Protein AF-A0A3D0XA10-F1 (afdb_monomer)

Mean predicted aligned error: 13.17 Å

Solvent-accessible surface area (backbone atoms only — not 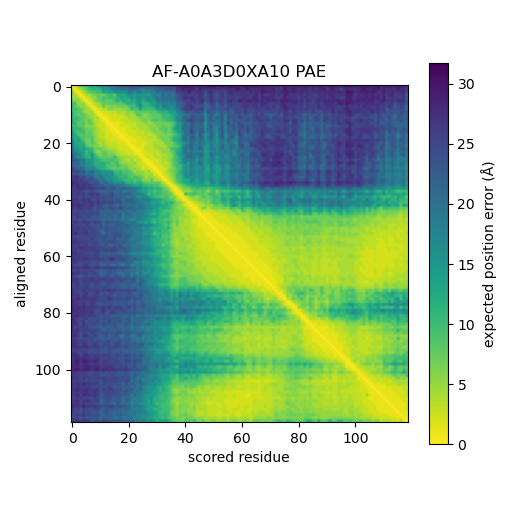comparable to full-atom values): 6887 Å² total; per-residue (Å²): 132,67,74,63,57,58,51,55,56,50,52,53,50,52,52,50,51,50,51,49,52,51,50,54,52,48,48,53,52,50,47,61,66,59,56,76,65,71,51,90,85,45,96,57,34,65,60,55,50,52,52,52,42,54,50,45,52,53,51,49,53,49,48,51,52,50,41,57,44,26,75,74,68,77,44,46,71,87,43,90,94,56,53,72,69,56,18,51,53,36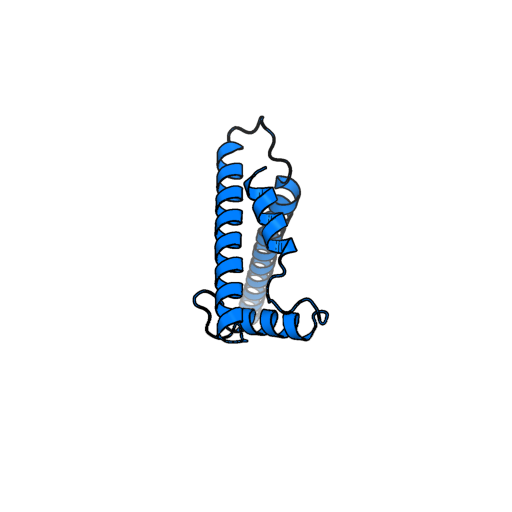,47,50,48,34,71,72,37,58,94,86,40,85,41,72,63,49,70,67,59,57,50,51,46,54,50,60,68,73,106

Secondary structure (DSSP, 8-state):
--HHHHHHHHHHHHHHHHHHHHHHHHHHHHHHHHTTS--TT-TTHHHHHHHHHHHHHHHHHHHHHHHHHHHHHSS-TT-TT--HHHHHHHHHHHHHS-TT--SSS-HHHHHHHHHHHT-

Structure (mmCIF, N/CA/C/O backbone):
data_AF-A0A3D0XA10-F1
#
_entry.id   AF-A0A3D0XA10-F1
#
loop_
_atom_site.group_PDB
_atom_site.id
_atom_site.type_symbol
_atom_site.label_atom_id
_atom_site.label_alt_id
_atom_site.label_comp_id
_atom_site.label_asym_id
_atom_site.label_entity_id
_atom_site.label_seq_id
_atom_site.pdbx_PDB_ins_code
_atom_site.Cartn_x
_atom_site.Cartn_y
_atom_site.Cartn_z
_atom_site.occupancy
_atom_site.B_iso_or_equiv
_atom_site.auth_seq_id
_atom_site.auth_comp_id
_atom_site.auth_asym_id
_atom_site.auth_atom_id
_atom_site.pdbx_PDB_model_num
ATOM 1 N N . MET A 1 1 ? 38.067 -27.548 31.964 1.00 51.78 1 MET A N 1
ATOM 2 C CA . MET A 1 1 ? 38.507 -26.672 30.849 1.00 51.78 1 MET A CA 1
ATOM 3 C C . MET A 1 1 ? 37.634 -26.745 29.577 1.00 51.78 1 MET A C 1
ATOM 5 O O . MET A 1 1 ? 37.833 -25.936 28.681 1.00 51.78 1 MET A O 1
ATOM 9 N N . SER A 1 2 ? 36.680 -27.682 29.450 1.00 55.84 2 SER A N 1
ATOM 10 C CA . SER A 1 2 ? 35.949 -27.964 28.192 1.00 55.84 2 SER A CA 1
ATOM 11 C C . SER A 1 2 ? 34.641 -27.178 27.985 1.00 55.84 2 SER A C 1
ATOM 13 O O . SER A 1 2 ? 34.299 -26.855 26.853 1.00 55.84 2 SER A O 1
ATOM 15 N N . LYS A 1 3 ? 33.923 -26.796 29.052 1.00 54.09 3 LYS A N 1
ATOM 16 C CA . LYS A 1 3 ? 32.614 -26.111 28.941 1.00 54.09 3 LYS A CA 1
ATOM 17 C C . LYS A 1 3 ? 32.681 -24.664 28.419 1.00 54.09 3 LYS A C 1
ATOM 19 O O . LYS A 1 3 ? 31.697 -24.170 27.880 1.00 54.09 3 LYS A O 1
ATOM 24 N N . ILE A 1 4 ? 33.822 -23.986 28.566 1.00 57.16 4 ILE A N 1
ATOM 25 C CA . ILE A 1 4 ? 33.996 -22.577 28.159 1.00 57.16 4 ILE A CA 1
ATOM 26 C C . ILE A 1 4 ? 34.244 -22.470 26.646 1.00 57.16 4 ILE A C 1
ATOM 28 O O . ILE A 1 4 ? 33.717 -21.570 25.997 1.00 57.16 4 ILE A O 1
ATOM 32 N N . LYS A 1 5 ? 34.966 -23.438 26.063 1.00 54.41 5 LYS A N 1
ATOM 33 C CA . LYS A 1 5 ? 35.264 -23.460 24.623 1.00 54.41 5 LYS A CA 1
ATOM 34 C C . LYS A 1 5 ? 33.993 -23.646 23.782 1.00 54.41 5 LYS A C 1
ATOM 36 O O . LYS A 1 5 ? 33.797 -22.911 22.824 1.00 54.41 5 LYS A O 1
ATOM 41 N N . ASN A 1 6 ? 33.077 -24.522 24.207 1.00 57.25 6 ASN A N 1
ATOM 42 C CA . ASN A 1 6 ? 31.821 -24.769 23.485 1.00 57.25 6 ASN A CA 1
ATOM 43 C C . ASN A 1 6 ? 30.857 -23.572 23.524 1.00 57.25 6 ASN A C 1
ATOM 45 O O . ASN A 1 6 ? 30.192 -23.299 22.530 1.00 57.25 6 ASN A O 1
ATOM 49 N N . LYS A 1 7 ? 30.809 -22.818 24.634 1.00 58.09 7 LYS A N 1
ATOM 50 C CA . LYS A 1 7 ? 30.000 -21.587 24.719 1.00 58.09 7 LYS A CA 1
ATOM 51 C C . LYS A 1 7 ? 30.531 -20.484 23.799 1.00 58.09 7 LYS A C 1
ATOM 53 O O . LYS A 1 7 ? 29.736 -19.791 23.179 1.00 58.09 7 LYS A O 1
ATOM 58 N N . CYS A 1 8 ? 31.854 -20.355 23.676 1.00 53.47 8 CYS A N 1
ATOM 59 C CA . CYS A 1 8 ? 32.480 -19.366 22.796 1.00 53.47 8 CYS A CA 1
ATOM 60 C C . CYS A 1 8 ? 32.175 -19.647 21.312 1.00 53.47 8 CYS A C 1
ATOM 62 O O . CYS A 1 8 ? 31.788 -18.739 20.586 1.00 53.47 8 CYS A O 1
ATOM 64 N N . VAL A 1 9 ? 32.236 -20.918 20.894 1.00 61.31 9 VAL A N 1
ATOM 65 C CA . VAL A 1 9 ? 31.887 -21.349 19.524 1.00 61.31 9 VAL A CA 1
ATOM 66 C C . VAL A 1 9 ? 30.397 -21.150 19.216 1.00 61.31 9 VAL A C 1
ATOM 68 O O . VAL A 1 9 ? 30.031 -20.804 18.097 1.00 61.31 9 VAL A O 1
ATOM 71 N N . PHE A 1 10 ? 29.520 -21.327 20.207 1.00 62.16 10 PHE A N 1
ATOM 72 C CA . PHE A 1 10 ? 28.080 -21.141 20.016 1.00 62.16 10 PHE A CA 1
ATOM 73 C C . PHE A 1 10 ? 27.697 -19.661 19.870 1.00 62.16 10 PHE A C 1
ATOM 75 O O . PHE A 1 10 ? 26.859 -19.317 19.042 1.00 62.16 10 PHE A O 1
ATOM 82 N N . ILE A 1 11 ? 28.342 -18.774 20.636 1.00 69.00 11 ILE A N 1
ATOM 83 C CA . ILE A 1 11 ? 28.109 -17.324 20.560 1.00 69.00 11 ILE A CA 1
ATOM 84 C C . ILE A 1 11 ? 28.616 -16.764 19.227 1.00 69.00 11 ILE A C 1
ATOM 86 O O . ILE A 1 11 ? 27.924 -15.957 18.609 1.00 69.00 11 ILE A O 1
ATOM 90 N N . THR A 1 12 ? 29.775 -17.215 18.738 1.00 72.50 12 THR A N 1
ATOM 91 C CA . THR A 1 12 ? 30.285 -16.776 17.430 1.00 72.50 12 THR A CA 1
ATOM 92 C C . THR A 1 12 ? 29.430 -17.292 16.273 1.00 72.50 12 THR A C 1
ATOM 94 O O . THR A 1 12 ? 29.193 -16.542 15.329 1.00 72.50 12 THR A O 1
ATOM 97 N N . ALA A 1 13 ? 28.896 -18.515 16.358 1.00 72.44 13 ALA A N 1
ATOM 98 C CA . ALA A 1 13 ? 27.953 -19.041 15.369 1.00 72.44 13 ALA A CA 1
ATOM 99 C C . ALA A 1 13 ? 26.633 -18.251 15.344 1.00 72.44 13 ALA A C 1
ATOM 101 O O . ALA A 1 13 ? 26.142 -17.912 14.268 1.00 72.44 13 ALA A O 1
ATOM 102 N N . LEU A 1 14 ? 26.087 -17.897 16.515 1.00 72.88 14 LEU A N 1
ATOM 103 C CA . LEU A 1 14 ? 24.870 -17.086 16.608 1.00 72.88 14 LEU A CA 1
ATOM 104 C C . LEU A 1 14 ? 25.093 -15.678 16.040 1.00 72.88 14 LEU A C 1
ATOM 106 O O . LEU A 1 14 ? 24.257 -15.163 15.304 1.00 72.88 14 LEU A O 1
ATOM 110 N N . PHE A 1 15 ? 26.245 -15.075 16.338 1.00 77.31 15 PHE A N 1
ATOM 111 C CA . PHE A 1 15 ? 26.604 -13.752 15.834 1.00 77.31 15 PHE A CA 1
ATOM 112 C C . PHE A 1 15 ? 26.793 -13.753 14.311 1.00 77.31 15 PHE A C 1
ATOM 114 O O . PHE A 1 15 ? 26.289 -12.865 13.629 1.00 77.31 15 PHE A O 1
ATOM 121 N N . MET A 1 16 ? 27.436 -14.787 13.758 1.00 78.50 16 MET A N 1
ATOM 122 C CA . MET A 1 16 ? 27.566 -14.963 12.308 1.00 78.50 16 MET A CA 1
ATOM 123 C C . MET A 1 16 ? 26.214 -15.197 11.625 1.00 78.50 16 MET A C 1
ATOM 125 O O . MET A 1 16 ? 25.981 -14.638 10.558 1.00 78.50 16 MET A O 1
ATOM 129 N N . ALA A 1 17 ? 25.298 -15.952 12.241 1.00 75.94 17 ALA A N 1
ATOM 130 C CA . ALA A 1 17 ? 23.945 -16.146 11.716 1.00 75.94 17 ALA A CA 1
ATOM 131 C C . ALA A 1 17 ? 23.142 -14.836 11.701 1.00 75.94 17 ALA A C 1
ATOM 133 O O . ALA A 1 17 ? 22.477 -14.535 10.713 1.00 75.94 17 ALA A O 1
ATOM 134 N N . VAL A 1 18 ? 23.250 -14.020 12.754 1.00 79.25 18 VAL A N 1
ATOM 135 C CA . VAL A 1 18 ? 22.621 -12.692 12.800 1.00 79.25 18 VAL A CA 1
ATOM 136 C C . VAL A 1 18 ? 23.222 -11.778 11.734 1.00 79.25 18 VAL A C 1
ATOM 138 O O . VAL A 1 18 ? 22.472 -11.165 10.983 1.00 79.25 18 VAL A O 1
ATOM 141 N N . ILE A 1 19 ? 24.550 -11.731 11.589 1.00 80.50 19 ILE A N 1
ATOM 142 C CA . ILE A 1 19 ? 25.203 -10.946 10.529 1.00 80.50 19 ILE A CA 1
ATOM 143 C C . ILE A 1 19 ? 24.752 -11.410 9.141 1.00 80.50 19 ILE A C 1
ATOM 145 O O . ILE A 1 19 ? 24.483 -10.572 8.285 1.00 80.50 19 ILE A O 1
ATOM 149 N N . PHE A 1 20 ? 24.639 -12.719 8.912 1.00 75.75 20 PHE A N 1
ATOM 150 C CA . PHE A 1 20 ? 24.199 -13.274 7.634 1.00 75.75 20 PHE A CA 1
ATOM 151 C C . PHE A 1 20 ? 22.741 -12.910 7.323 1.00 75.75 20 PHE A C 1
ATOM 153 O O . PHE A 1 20 ? 22.447 -12.473 6.215 1.00 75.75 20 PHE A O 1
ATOM 160 N N . LEU A 1 21 ? 21.846 -12.992 8.311 1.00 72.31 21 LEU A N 1
ATOM 161 C CA . LEU A 1 21 ? 20.448 -12.575 8.171 1.00 72.31 21 LEU A CA 1
ATOM 162 C C . LEU A 1 21 ? 20.314 -11.066 7.933 1.00 72.31 21 LEU A C 1
ATOM 164 O O . LEU A 1 21 ? 19.543 -10.650 7.074 1.00 72.31 21 LEU A O 1
ATOM 168 N N . TYR A 1 22 ? 21.092 -10.243 8.643 1.00 70.25 22 TYR A N 1
ATOM 169 C CA . TYR A 1 22 ? 21.128 -8.799 8.411 1.00 70.25 22 TYR A CA 1
ATOM 170 C C . TYR A 1 22 ? 21.684 -8.466 7.029 1.00 70.25 22 TYR A C 1
ATOM 172 O O . TYR A 1 22 ? 21.161 -7.581 6.365 1.00 70.25 22 TYR A O 1
ATOM 180 N N . LYS A 1 23 ? 22.718 -9.176 6.574 1.00 71.25 23 LYS A N 1
ATOM 181 C CA . LYS A 1 23 ? 23.304 -8.972 5.249 1.00 71.25 23 LYS A CA 1
ATOM 182 C C . LYS A 1 23 ? 22.333 -9.360 4.136 1.00 71.25 23 LYS A C 1
ATOM 184 O O . LYS A 1 23 ? 22.138 -8.561 3.230 1.00 71.25 23 LYS A O 1
ATOM 189 N N . PHE A 1 24 ? 21.661 -10.501 4.268 1.00 66.56 24 PHE A N 1
ATOM 190 C CA . PHE A 1 24 ? 20.597 -10.935 3.362 1.00 66.56 24 PHE A CA 1
ATOM 191 C C . PHE A 1 24 ? 19.446 -9.914 3.305 1.00 66.56 24 PHE A C 1
ATOM 193 O O . PHE A 1 24 ? 19.062 -9.459 2.233 1.00 66.56 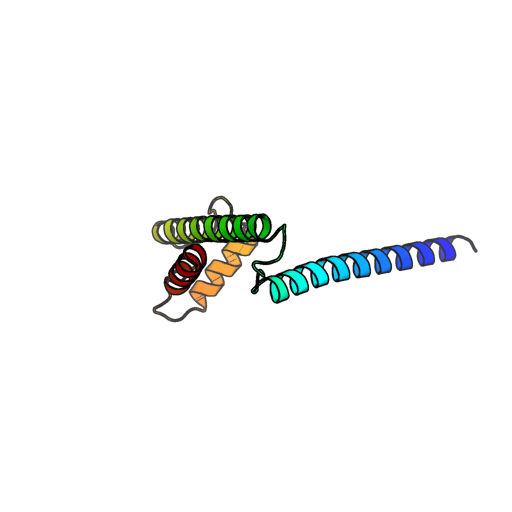24 PHE A O 1
ATOM 200 N N . PHE A 1 25 ? 18.971 -9.450 4.464 1.00 53.41 25 PHE A N 1
ATOM 201 C CA . PHE A 1 25 ? 17.900 -8.454 4.544 1.00 53.41 25 PHE A CA 1
ATOM 202 C C . PHE A 1 25 ? 18.300 -7.080 3.974 1.00 53.41 25 PHE A C 1
ATOM 204 O O . PHE A 1 25 ? 17.501 -6.400 3.329 1.00 53.41 25 PHE A O 1
ATOM 211 N N . VAL A 1 26 ? 19.545 -6.653 4.200 1.00 65.31 26 VAL A N 1
ATOM 212 C CA . VAL A 1 26 ? 20.081 -5.394 3.663 1.00 65.31 26 VAL A CA 1
ATOM 213 C C . VAL A 1 26 ? 20.288 -5.488 2.151 1.00 65.31 26 VAL A C 1
ATOM 215 O O . VAL A 1 26 ? 20.020 -4.516 1.451 1.00 65.31 26 VAL A O 1
ATOM 218 N N . GLU A 1 27 ? 20.711 -6.636 1.626 1.00 58.88 27 GLU A N 1
ATOM 219 C CA . GLU A 1 27 ? 20.836 -6.865 0.185 1.00 58.88 27 GLU A CA 1
ATOM 220 C C . GLU A 1 27 ? 19.469 -6.830 -0.511 1.00 58.88 27 GLU A C 1
ATOM 222 O O . GLU A 1 27 ? 19.338 -6.126 -1.511 1.00 58.88 27 GLU A O 1
ATOM 227 N N . ASP A 1 28 ? 18.428 -7.439 0.063 1.00 55.97 28 ASP A N 1
ATOM 228 C CA . ASP A 1 28 ? 17.051 -7.338 -0.445 1.00 55.97 28 ASP A CA 1
ATOM 229 C C . ASP A 1 28 ? 16.532 -5.889 -0.447 1.00 55.97 28 ASP A C 1
ATOM 231 O O . ASP A 1 28 ? 15.917 -5.432 -1.417 1.00 55.97 28 ASP A O 1
ATOM 235 N N . ALA A 1 29 ? 16.823 -5.120 0.607 1.00 55.47 29 ALA A N 1
ATOM 236 C CA . ALA A 1 29 ? 16.447 -3.709 0.695 1.00 55.47 29 ALA A CA 1
ATOM 237 C C . ALA A 1 29 ? 17.218 -2.831 -0.311 1.00 55.47 29 ALA A C 1
ATOM 239 O O . ALA A 1 29 ? 16.636 -1.948 -0.946 1.00 55.47 29 ALA A O 1
ATOM 240 N N . ILE A 1 30 ? 18.516 -3.089 -0.503 1.00 59.84 30 ILE A N 1
ATOM 241 C CA . ILE A 1 30 ? 19.359 -2.398 -1.490 1.00 59.84 30 ILE A CA 1
ATOM 242 C C . ILE A 1 30 ? 18.916 -2.748 -2.910 1.00 59.84 30 ILE A C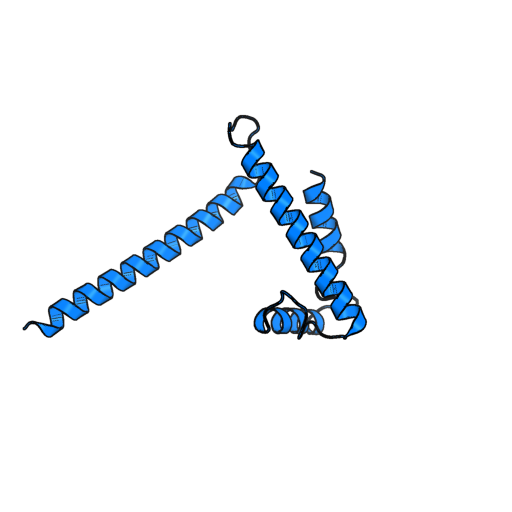 1
ATOM 244 O O . ILE A 1 30 ? 18.849 -1.859 -3.759 1.00 59.84 30 ILE A O 1
ATOM 248 N N . MET A 1 31 ? 18.576 -4.009 -3.174 1.00 55.16 31 MET A N 1
ATOM 249 C CA . MET A 1 31 ? 18.025 -4.439 -4.454 1.00 55.16 31 MET A CA 1
ATOM 250 C C . MET A 1 31 ? 16.661 -3.796 -4.696 1.00 55.16 31 MET A C 1
ATOM 252 O O . MET A 1 31 ? 16.439 -3.271 -5.779 1.00 55.16 31 MET A O 1
ATOM 256 N N . SER A 1 32 ? 15.783 -3.710 -3.694 1.00 52.69 32 SER A N 1
ATOM 257 C CA . SER A 1 32 ? 14.514 -2.977 -3.806 1.00 52.69 32 SER A CA 1
ATOM 258 C C . SER A 1 32 ? 14.707 -1.482 -4.086 1.00 52.69 32 SER A C 1
ATOM 260 O O . SER A 1 32 ? 13.900 -0.896 -4.803 1.00 52.69 32 SER A O 1
ATOM 262 N N . TYR A 1 33 ? 15.746 -0.854 -3.529 1.00 51.34 33 TYR A N 1
ATOM 263 C CA . TYR A 1 33 ? 16.049 0.559 -3.769 1.00 51.34 33 TYR A CA 1
ATOM 264 C C . TYR A 1 33 ? 16.667 0.791 -5.160 1.00 51.34 33 TYR A C 1
ATOM 266 O O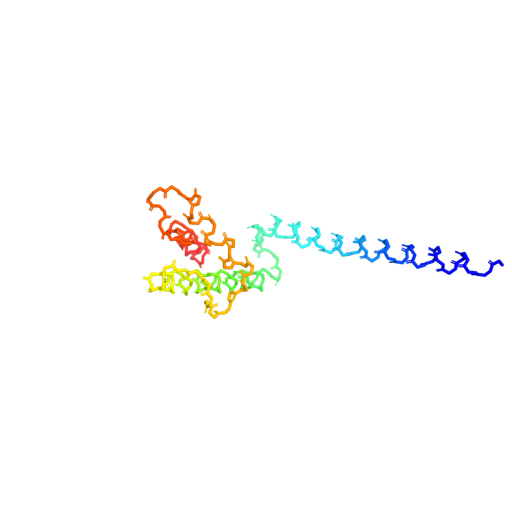 . TYR A 1 33 ? 16.311 1.751 -5.842 1.00 51.34 33 TYR A O 1
ATOM 274 N N . LYS A 1 34 ? 17.556 -0.105 -5.611 1.00 53.00 34 LYS A N 1
ATOM 275 C CA . LYS A 1 34 ? 18.242 -0.019 -6.912 1.00 53.00 34 LYS A CA 1
ATOM 276 C C . LYS A 1 34 ? 17.386 -0.489 -8.097 1.00 53.00 34 LYS A C 1
ATOM 278 O O . LYS A 1 34 ? 17.521 0.062 -9.182 1.00 53.00 34 LYS A O 1
ATOM 283 N N . ASN A 1 35 ? 16.472 -1.442 -7.899 1.00 56.03 35 ASN A N 1
ATOM 284 C CA . ASN A 1 35 ? 15.603 -2.008 -8.945 1.00 56.03 35 ASN A CA 1
ATOM 285 C C . ASN A 1 35 ? 14.453 -1.081 -9.387 1.00 56.03 35 ASN A C 1
ATOM 287 O O . ASN A 1 35 ? 13.605 -1.505 -10.169 1.00 56.03 35 ASN A O 1
ATOM 291 N N . ASN A 1 36 ? 14.381 0.173 -8.925 1.00 56.03 36 ASN A N 1
ATOM 292 C CA . ASN A 1 36 ? 13.378 1.102 -9.462 1.00 56.03 36 ASN A CA 1
ATOM 293 C C . ASN A 1 36 ? 13.647 1.457 -10.935 1.00 56.03 36 ASN A C 1
ATOM 295 O O . ASN A 1 36 ? 12.709 1.758 -11.667 1.00 56.03 36 ASN A O 1
ATOM 299 N N . ALA A 1 37 ? 14.903 1.361 -11.377 1.00 59.16 37 ALA A N 1
ATOM 300 C CA . ALA A 1 37 ? 15.280 1.458 -12.780 1.00 59.16 37 ALA A CA 1
ATOM 301 C C . ALA A 1 37 ? 15.583 0.052 -13.316 1.00 59.16 37 ALA A C 1
ATOM 303 O O . ALA A 1 37 ? 16.712 -0.429 -13.229 1.00 59.16 37 ALA A O 1
ATOM 304 N N . ILE A 1 38 ? 14.565 -0.631 -13.840 1.00 63.50 38 ILE A N 1
ATOM 305 C CA . ILE A 1 38 ? 14.790 -1.835 -14.644 1.00 63.50 38 ILE A CA 1
ATOM 306 C C . ILE A 1 38 ? 15.320 -1.349 -15.994 1.00 63.50 38 ILE A C 1
ATOM 308 O O . ILE A 1 38 ? 14.600 -0.685 -16.738 1.00 63.50 38 ILE A O 1
ATOM 312 N N . SER A 1 39 ? 16.600 -1.608 -16.270 1.00 64.69 39 SER A N 1
ATOM 313 C CA . SER A 1 39 ? 17.202 -1.263 -17.559 1.00 64.69 39 SER A CA 1
ATOM 314 C C . SER A 1 39 ? 16.631 -2.164 -18.651 1.00 64.69 39 SER A C 1
ATOM 316 O O . SER A 1 39 ? 16.496 -3.370 -18.443 1.00 64.69 39 SER A O 1
ATOM 318 N N . SER A 1 40 ? 16.337 -1.595 -19.821 1.00 64.06 40 SER A N 1
ATOM 319 C CA . SER A 1 40 ? 15.864 -2.360 -20.982 1.00 64.06 40 SER A CA 1
ATOM 320 C C . SER A 1 40 ? 16.903 -3.366 -21.494 1.00 64.06 40 SER A C 1
ATOM 322 O O . SER A 1 40 ? 16.533 -4.307 -22.190 1.00 64.06 40 SER A O 1
ATOM 324 N N . ASP A 1 41 ? 18.179 -3.171 -21.156 1.00 72.69 41 ASP A N 1
ATOM 325 C CA . ASP A 1 41 ? 19.295 -3.982 -21.656 1.00 72.69 41 ASP A CA 1
ATOM 326 C C . ASP A 1 41 ? 19.541 -5.257 -20.827 1.00 72.69 41 ASP A C 1
ATOM 328 O O . ASP A 1 41 ? 20.332 -6.117 -21.218 1.00 72.69 41 ASP A O 1
ATOM 332 N N . ASP A 1 42 ? 18.872 -5.406 -19.677 1.00 72.06 42 ASP A N 1
ATOM 333 C CA . ASP A 1 42 ? 19.004 -6.598 -18.840 1.00 72.06 42 ASP A CA 1
ATOM 334 C C . ASP A 1 42 ? 18.251 -7.783 -19.484 1.00 72.06 42 ASP A C 1
ATOM 336 O O . ASP A 1 42 ? 17.031 -7.715 -19.654 1.00 72.06 42 ASP A O 1
ATOM 340 N N . PRO A 1 43 ? 18.888 -8.947 -19.714 1.00 72.94 43 PRO A N 1
ATOM 341 C CA . PRO A 1 43 ? 18.199 -10.128 -20.251 1.00 72.94 43 PRO A CA 1
ATOM 342 C C . PRO A 1 43 ? 17.110 -10.680 -19.312 1.00 72.94 43 PRO A C 1
ATOM 344 O O . PRO A 1 43 ? 16.259 -11.453 -19.738 1.00 72.94 43 PRO A O 1
ATOM 347 N N . LYS A 1 44 ? 17.114 -10.270 -18.034 1.00 74.62 44 LYS A N 1
ATOM 348 C CA . LYS A 1 44 ? 16.093 -10.598 -17.021 1.00 74.62 44 LYS A CA 1
ATOM 349 C C . LYS A 1 44 ? 15.136 -9.439 -16.7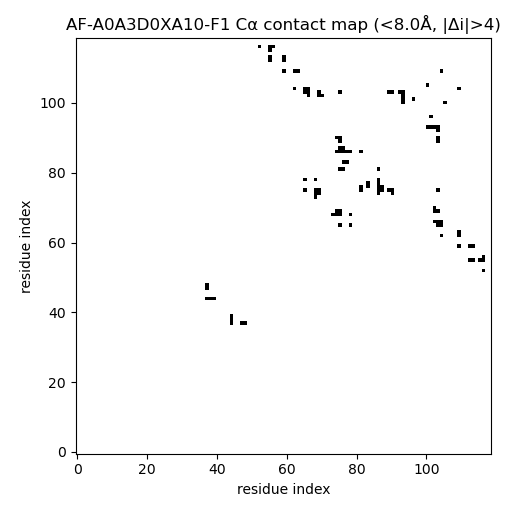17 1.00 74.62 44 LYS A C 1
ATOM 351 O O . LYS A 1 44 ? 14.402 -9.497 -15.733 1.00 74.62 44 LYS A O 1
ATOM 356 N N . ALA A 1 45 ? 15.153 -8.366 -17.512 1.00 76.00 45 ALA A N 1
ATOM 357 C CA . ALA A 1 45 ? 14.281 -7.208 -17.311 1.00 76.00 45 ALA A CA 1
ATOM 358 C C . ALA A 1 45 ? 12.801 -7.611 -17.296 1.00 76.00 45 ALA A C 1
ATOM 360 O O . ALA A 1 45 ? 12.054 -7.180 -16.421 1.00 76.00 45 ALA A O 1
ATOM 361 N N . VAL A 1 46 ? 12.402 -8.493 -18.217 1.00 77.94 46 VAL A N 1
ATOM 362 C CA . VAL A 1 46 ? 11.021 -8.977 -18.338 1.00 77.94 46 VAL A CA 1
ATOM 363 C C . VAL A 1 46 ? 10.586 -9.733 -17.083 1.00 77.94 46 VAL A C 1
ATOM 365 O O . VAL A 1 46 ? 9.538 -9.424 -16.527 1.00 77.94 46 VAL A O 1
ATOM 368 N N . GLU A 1 47 ? 11.407 -10.658 -16.581 1.00 81.31 47 GLU A N 1
ATOM 369 C CA . GLU A 1 47 ? 11.109 -11.411 -15.354 1.00 81.31 47 GLU A CA 1
ATOM 370 C C . GLU A 1 47 ? 10.924 -10.464 -14.158 1.00 81.31 47 GLU A C 1
ATOM 372 O O . GLU A 1 47 ? 9.885 -10.488 -13.497 1.00 81.31 47 GLU A O 1
ATOM 377 N N . LYS A 1 48 ? 11.865 -9.533 -13.950 1.00 78.62 48 LYS A N 1
ATOM 378 C CA . LYS A 1 48 ? 11.783 -8.529 -12.875 1.00 78.62 48 LYS A CA 1
ATOM 379 C C . LYS A 1 48 ? 10.539 -7.635 -12.995 1.00 78.62 48 LYS A C 1
ATOM 381 O O . LYS A 1 48 ? 9.918 -7.312 -11.982 1.00 78.62 48 LYS A O 1
ATOM 386 N N . LEU A 1 49 ? 10.163 -7.237 -14.214 1.00 81.19 49 LEU A N 1
ATOM 387 C CA . LEU A 1 49 ? 8.949 -6.453 -14.470 1.00 81.19 49 LEU A CA 1
ATOM 388 C C . LEU A 1 49 ? 7.691 -7.256 -14.136 1.00 81.19 49 LEU A C 1
ATOM 390 O O . LEU A 1 49 ? 6.803 -6.739 -13.460 1.00 81.19 49 LEU A O 1
ATOM 394 N N . THR A 1 50 ? 7.629 -8.525 -14.543 1.00 83.69 50 THR A N 1
ATOM 395 C CA . THR A 1 50 ? 6.479 -9.391 -14.244 1.00 83.69 50 THR A CA 1
ATOM 396 C C . THR A 1 50 ? 6.329 -9.662 -12.749 1.00 83.69 50 THR A C 1
ATOM 398 O O . THR A 1 50 ? 5.218 -9.623 -12.227 1.00 83.69 50 THR A O 1
ATOM 401 N N . GLU A 1 51 ? 7.428 -9.864 -12.019 1.00 85.56 51 GLU A N 1
ATOM 402 C CA . GLU A 1 51 ? 7.398 -10.016 -10.562 1.00 85.56 51 GLU A CA 1
ATOM 403 C C . GLU A 1 51 ? 6.907 -8.746 -9.865 1.00 85.56 51 GLU A C 1
ATOM 405 O O . GLU A 1 51 ? 6.074 -8.816 -8.956 1.00 85.56 51 GLU A O 1
ATOM 410 N N . LYS A 1 52 ? 7.382 -7.580 -10.317 1.00 84.50 52 LYS A N 1
ATOM 411 C CA . LYS A 1 52 ? 6.932 -6.282 -9.810 1.00 84.50 52 LYS A CA 1
ATOM 412 C C . LYS A 1 52 ? 5.434 -6.085 -10.050 1.00 84.50 52 LYS A C 1
ATOM 414 O O . LYS A 1 52 ? 4.723 -5.710 -9.120 1.00 84.50 52 LYS A O 1
ATOM 419 N N . LEU A 1 53 ? 4.953 -6.403 -11.250 1.00 87.31 53 LEU A N 1
ATOM 420 C CA . LEU A 1 53 ? 3.541 -6.305 -11.610 1.00 87.31 53 LEU A CA 1
ATOM 421 C C . LEU A 1 53 ? 2.684 -7.235 -10.739 1.00 87.31 53 LEU A C 1
ATOM 423 O O . LEU A 1 53 ? 1.756 -6.768 -10.080 1.00 87.31 53 LEU A O 1
ATOM 427 N N . ASN A 1 54 ? 3.066 -8.510 -10.620 1.00 86.75 54 ASN A N 1
ATOM 428 C CA . ASN A 1 54 ? 2.382 -9.488 -9.768 1.00 86.75 54 ASN A CA 1
ATOM 429 C C . ASN A 1 54 ? 2.312 -9.040 -8.300 1.00 86.75 54 ASN A C 1
ATOM 431 O O . ASN A 1 54 ? 1.326 -9.291 -7.603 1.00 86.75 54 ASN A O 1
ATOM 435 N N . LYS A 1 55 ? 3.368 -8.393 -7.796 1.00 86.25 55 LYS A N 1
ATOM 436 C CA . LYS A 1 55 ? 3.385 -7.834 -6.441 1.00 86.25 55 LYS A CA 1
ATOM 437 C C . LYS A 1 55 ? 2.393 -6.677 -6.310 1.00 86.25 55 LYS A C 1
ATOM 439 O O . LYS A 1 55 ? 1.591 -6.683 -5.377 1.00 86.25 55 LYS A O 1
ATOM 444 N N . CYS A 1 56 ? 2.412 -5.728 -7.244 1.00 86.81 56 CYS A N 1
ATOM 445 C CA . CYS A 1 56 ? 1.489 -4.595 -7.250 1.00 86.81 56 CYS A CA 1
ATOM 446 C C . CYS A 1 56 ? 0.021 -5.045 -7.344 1.00 86.81 56 CYS A C 1
ATOM 448 O O . CYS A 1 56 ? -0.828 -4.504 -6.634 1.00 86.81 56 CYS A O 1
ATOM 450 N N . GLU A 1 57 ? -0.292 -6.062 -8.150 1.00 88.81 57 GLU A N 1
ATOM 451 C CA . GLU A 1 57 ? -1.646 -6.625 -8.250 1.00 88.81 57 GLU A CA 1
ATOM 452 C C . GLU A 1 57 ? -2.113 -7.246 -6.930 1.00 88.81 57 GLU A C 1
ATOM 454 O O . GLU A 1 57 ? -3.181 -6.890 -6.425 1.00 88.81 57 GLU A O 1
ATOM 459 N N . LYS A 1 58 ? -1.281 -8.092 -6.307 1.00 88.81 58 LYS A N 1
ATOM 460 C CA . LYS A 1 58 ? -1.582 -8.692 -4.995 1.00 88.81 58 LYS A CA 1
ATOM 461 C C . LYS A 1 58 ? -1.802 -7.633 -3.918 1.00 88.81 58 LYS A C 1
ATOM 463 O O . LYS A 1 58 ? -2.729 -7.742 -3.115 1.00 88.81 58 LYS A O 1
ATOM 468 N N . GLU A 1 59 ? -0.977 -6.588 -3.904 1.00 87.19 59 GLU A N 1
ATOM 469 C CA . GLU A 1 59 ? -1.145 -5.459 -2.986 1.00 87.19 59 GLU A CA 1
ATOM 470 C C . GLU A 1 59 ? -2.461 -4.711 -3.247 1.00 87.19 59 GLU A C 1
ATOM 472 O O . GLU A 1 59 ? -3.161 -4.344 -2.299 1.00 87.19 59 GLU A O 1
ATOM 477 N N . GLN A 1 60 ? -2.847 -4.530 -4.514 1.00 88.69 60 GLN A N 1
ATOM 478 C CA . GLN A 1 60 ? -4.105 -3.881 -4.885 1.00 88.69 60 GLN A CA 1
ATOM 479 C C . GLN A 1 60 ? -5.319 -4.666 -4.387 1.00 88.69 60 GLN A C 1
ATOM 481 O O . GLN A 1 60 ? -6.248 -4.083 -3.820 1.00 88.69 60 GLN A O 1
ATOM 486 N N . GLU A 1 61 ? -5.324 -5.980 -4.602 1.00 89.25 61 GLU A N 1
ATOM 487 C CA . GLU A 1 61 ? -6.387 -6.874 -4.146 1.00 89.25 61 GLU A CA 1
ATOM 488 C C . GLU A 1 61 ? -6.484 -6.890 -2.624 1.00 89.25 61 GLU A C 1
ATOM 490 O O . GLU A 1 61 ? -7.576 -6.737 -2.072 1.00 89.25 61 GLU A O 1
ATOM 495 N N . PHE A 1 62 ? -5.340 -6.982 -1.944 1.00 87.06 62 PHE A N 1
ATOM 496 C CA . PHE A 1 62 ? -5.269 -6.945 -0.490 1.00 87.06 62 PHE A CA 1
ATOM 497 C C . PHE A 1 62 ? -5.847 -5.642 0.078 1.00 87.06 62 PHE A C 1
ATOM 499 O O . PHE A 1 62 ? -6.735 -5.682 0.932 1.00 87.06 62 PHE A O 1
ATOM 506 N N . MET A 1 63 ? -5.418 -4.481 -0.432 1.00 88.12 63 MET A N 1
ATOM 507 C CA . MET A 1 63 ? -5.929 -3.179 0.016 1.00 88.12 63 MET A CA 1
ATOM 508 C C . MET A 1 63 ? -7.445 -3.055 -0.193 1.00 88.12 63 MET A C 1
ATOM 510 O O . MET A 1 63 ? -8.162 -2.602 0.702 1.00 88.12 63 MET A O 1
ATOM 514 N N . LYS A 1 64 ? -7.956 -3.493 -1.353 1.00 89.81 64 LYS A N 1
ATOM 515 C CA . LYS A 1 64 ? -9.399 -3.497 -1.646 1.00 89.81 64 LYS A CA 1
ATOM 516 C C . LYS A 1 64 ? -10.171 -4.423 -0.707 1.00 89.81 64 LYS A C 1
ATOM 518 O O . LYS A 1 64 ? -11.217 -4.016 -0.203 1.00 89.81 64 LYS A O 1
ATOM 523 N N . LYS A 1 65 ? -9.663 -5.635 -0.453 1.00 87.69 65 LYS A N 1
ATOM 524 C CA . LYS A 1 65 ? -10.283 -6.616 0.452 1.00 87.69 65 LYS A CA 1
ATOM 525 C C . LYS A 1 65 ? -10.401 -6.051 1.865 1.00 87.69 65 LYS A C 1
ATOM 527 O O . LYS A 1 65 ? -11.488 -6.074 2.440 1.00 87.69 65 LYS A O 1
ATOM 532 N N . VAL A 1 66 ? -9.317 -5.470 2.381 1.00 86.00 66 VAL A N 1
ATOM 533 C CA . VAL A 1 66 ? -9.287 -4.863 3.718 1.00 86.00 66 VAL A CA 1
ATOM 534 C C . VAL A 1 66 ? -10.253 -3.684 3.818 1.00 86.00 66 VAL A C 1
ATOM 536 O O . VAL A 1 66 ? -11.044 -3.630 4.756 1.00 86.00 66 VAL A O 1
ATOM 539 N N . ASN A 1 67 ? -10.265 -2.774 2.841 1.00 88.31 67 ASN A N 1
ATOM 540 C CA . ASN A 1 67 ? -11.195 -1.641 2.855 1.00 88.31 67 ASN A CA 1
ATOM 541 C C . ASN A 1 67 ? -12.662 -2.083 2.752 1.00 88.31 67 ASN A C 1
ATOM 543 O O . ASN A 1 67 ? -13.526 -1.524 3.429 1.00 88.31 67 ASN A O 1
ATOM 547 N N . ALA A 1 68 ? -12.960 -3.091 1.926 1.00 87.81 68 ALA A N 1
ATOM 548 C CA . ALA A 1 68 ? -14.307 -3.640 1.792 1.00 87.81 68 ALA A CA 1
ATOM 549 C C . ALA A 1 68 ? -14.785 -4.312 3.088 1.00 87.81 68 ALA A C 1
ATOM 551 O O . ALA A 1 68 ? -15.950 -4.158 3.460 1.00 87.81 68 ALA A O 1
ATOM 552 N N . TYR A 1 69 ? -13.893 -5.024 3.780 1.00 86.06 69 TYR A N 1
ATOM 553 C CA . TYR A 1 69 ? -14.168 -5.622 5.084 1.00 86.06 69 TYR A CA 1
ATOM 554 C C . TYR A 1 69 ? -14.388 -4.545 6.155 1.00 86.06 69 TYR A C 1
ATOM 556 O O . TYR A 1 69 ? -15.404 -4.561 6.849 1.00 86.06 69 TYR A O 1
ATOM 564 N N . TYR A 1 70 ? -13.500 -3.550 6.219 1.00 86.00 70 TYR A N 1
ATOM 565 C C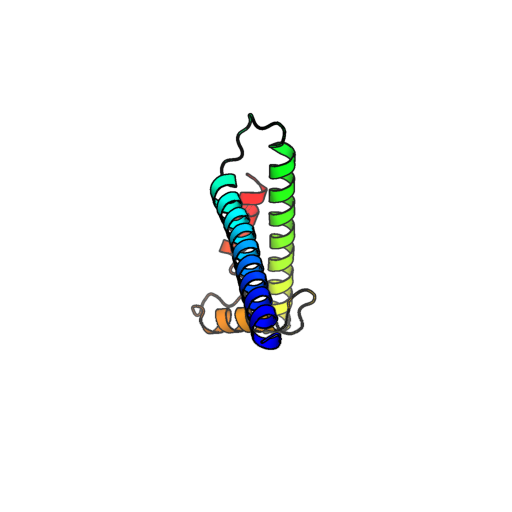A . TYR A 1 70 ? -13.594 -2.445 7.172 1.00 86.00 70 TYR A CA 1
ATOM 566 C C . TYR A 1 70 ? -14.891 -1.647 7.007 1.00 86.00 70 TYR A C 1
ATOM 568 O O . TYR A 1 70 ? -15.546 -1.322 7.990 1.00 86.00 70 TYR A O 1
ATOM 576 N N . LYS A 1 71 ? -15.334 -1.405 5.767 1.00 84.12 71 LYS A N 1
ATOM 577 C CA . LYS A 1 71 ? -16.605 -0.716 5.493 1.00 84.12 71 LYS A CA 1
ATOM 578 C C . LYS A 1 71 ? -17.827 -1.452 6.064 1.00 84.12 71 LYS A C 1
ATOM 580 O O . LYS A 1 71 ? -18.824 -0.806 6.365 1.00 84.12 71 LYS A O 1
ATOM 585 N N . LYS A 1 72 ? -17.775 -2.784 6.176 1.00 83.56 72 LYS A N 1
ATOM 586 C CA . LYS A 1 72 ? -18.881 -3.609 6.693 1.00 83.56 72 LYS A CA 1
ATOM 587 C C . LYS A 1 72 ? -18.825 -3.784 8.210 1.00 83.56 72 LYS A C 1
ATOM 589 O O . LYS A 1 72 ? -19.866 -3.746 8.853 1.00 83.56 72 LYS A O 1
ATOM 594 N N . ASN A 1 73 ? -17.624 -3.969 8.757 1.00 80.06 73 ASN A N 1
ATOM 595 C CA . ASN A 1 73 ? -17.433 -4.403 10.142 1.00 80.06 73 ASN A CA 1
ATOM 596 C C . ASN A 1 73 ? -16.896 -3.303 11.070 1.00 80.06 73 ASN A C 1
ATOM 598 O O . ASN A 1 73 ? -16.936 -3.466 12.284 1.00 80.06 73 ASN A O 1
ATOM 602 N N . GLY A 1 74 ? -16.361 -2.206 10.525 1.00 75.62 74 GLY A N 1
ATOM 603 C CA . GLY A 1 74 ? -15.758 -1.111 11.297 1.00 75.62 74 GLY A CA 1
ATOM 604 C C . GLY A 1 74 ? -14.430 -1.455 11.987 1.00 75.62 74 GLY A C 1
ATOM 605 O O . GLY A 1 74 ? -13.887 -0.628 12.711 1.00 75.62 74 GLY A O 1
ATOM 606 N N . THR A 1 75 ? -13.894 -2.659 11.774 1.00 76.44 75 THR A N 1
ATOM 607 C CA . THR A 1 75 ? -12.586 -3.115 12.272 1.00 76.44 75 THR A CA 1
ATOM 608 C C . THR A 1 75 ? -11.900 -3.966 11.211 1.00 76.44 75 THR A C 1
ATOM 610 O O . THR A 1 75 ? -12.563 -4.600 10.385 1.00 76.44 75 THR A O 1
ATOM 613 N N . VAL A 1 76 ? -10.567 -3.986 11.220 1.00 76.31 76 VAL A N 1
ATOM 614 C CA . VAL A 1 76 ? -9.762 -4.891 10.385 1.00 76.31 76 VAL A CA 1
ATOM 615 C C . VAL A 1 76 ? -9.560 -6.262 11.055 1.00 76.31 76 VAL A C 1
ATOM 617 O O . VAL A 1 76 ? -9.120 -7.215 10.408 1.00 76.31 76 VAL A O 1
ATOM 620 N N . LYS A 1 77 ? -9.922 -6.413 12.337 1.00 71.50 77 LYS A N 1
ATOM 621 C CA . LYS A 1 77 ? -9.780 -7.674 13.076 1.00 71.50 77 LYS A CA 1
ATOM 622 C C . LYS A 1 77 ? -10.685 -8.764 12.482 1.00 71.50 77 LYS A C 1
ATOM 624 O O . LYS A 1 77 ? -11.891 -8.571 12.314 1.00 71.50 77 LYS A O 1
ATOM 629 N N . GLY A 1 78 ? -10.095 -9.912 12.147 1.00 65.56 78 GLY A N 1
ATOM 630 C CA . GLY A 1 78 ? -10.797 -11.038 11.518 1.00 65.56 78 GLY A CA 1
ATOM 631 C C . GLY A 1 78 ? -10.889 -10.987 9.986 1.00 65.56 78 GLY A C 1
ATOM 632 O O . GLY A 1 78 ? -11.566 -11.826 9.397 1.00 65.56 78 GLY A O 1
ATOM 633 N N . CYS A 1 79 ? -10.215 -10.043 9.318 1.00 72.81 79 CYS A N 1
ATOM 634 C CA . CYS A 1 79 ? -10.106 -10.071 7.859 1.00 72.81 79 CYS A CA 1
ATOM 635 C C . CYS A 1 79 ? -9.195 -11.230 7.409 1.00 72.81 79 CYS A C 1
ATOM 637 O O . CYS A 1 79 ? -8.010 -11.271 7.736 1.00 72.81 79 CYS A O 1
ATOM 639 N N . GLU A 1 80 ? -9.728 -12.153 6.609 1.00 63.94 80 GLU A N 1
ATOM 640 C CA . GLU A 1 80 ? -8.979 -13.271 6.019 1.00 63.94 80 GLU A CA 1
ATOM 641 C C . GLU A 1 80 ? -7.714 -12.807 5.271 1.00 63.94 80 GLU A C 1
ATOM 643 O O . GLU A 1 80 ? -7.808 -12.100 4.259 1.00 63.94 80 GLU A O 1
ATOM 648 N N . GLY A 1 81 ? -6.544 -13.264 5.726 1.00 65.50 81 GLY A N 1
ATOM 649 C CA . GLY A 1 81 ? -5.236 -12.926 5.149 1.00 65.50 81 GLY A CA 1
ATOM 650 C C . GLY A 1 81 ? -4.511 -11.768 5.844 1.00 65.50 81 GLY A C 1
ATOM 651 O O . GLY A 1 81 ? -3.404 -11.422 5.440 1.00 65.50 81 GLY A O 1
ATOM 652 N N . VAL A 1 82 ? -5.100 -11.183 6.891 1.00 73.31 82 VAL A N 1
ATOM 653 C CA . VAL A 1 82 ? -4.459 -10.181 7.754 1.00 73.31 82 VAL A CA 1
ATOM 654 C C . VAL A 1 82 ? -4.113 -10.845 9.087 1.00 73.31 82 VAL A C 1
ATOM 656 O O . VAL A 1 82 ? -4.985 -11.436 9.718 1.00 73.31 82 VAL A O 1
ATOM 659 N N . SER A 1 83 ? -2.854 -10.762 9.527 1.00 76.12 83 SER A N 1
ATOM 660 C CA . SER A 1 83 ? -2.493 -11.198 10.882 1.00 76.12 83 SER A CA 1
ATOM 661 C C . SER A 1 83 ? -3.101 -10.260 11.925 1.00 76.12 83 SER A C 1
ATOM 663 O O . SER A 1 83 ? -3.251 -9.062 11.677 1.00 76.12 83 SER A O 1
ATOM 665 N N . ASP A 1 84 ? -3.408 -10.771 13.117 1.00 74.38 84 ASP A N 1
ATOM 666 C CA . ASP A 1 84 ? -4.001 -9.960 14.190 1.00 74.38 84 ASP A CA 1
ATOM 667 C C . ASP A 1 84 ? -3.135 -8.742 14.562 1.00 74.38 84 ASP A C 1
ATOM 669 O O . ASP A 1 84 ? -3.653 -7.662 14.855 1.00 74.38 84 ASP A O 1
ATOM 673 N N . GLU A 1 85 ? -1.809 -8.881 14.471 1.00 77.75 85 GLU A N 1
ATOM 674 C CA . GLU A 1 85 ? -0.852 -7.785 14.662 1.00 77.75 85 GLU A CA 1
ATOM 675 C C . GLU A 1 85 ? -1.006 -6.685 13.601 1.00 77.75 85 GLU A C 1
ATOM 677 O O . GLU A 1 85 ? -1.001 -5.490 13.915 1.00 77.75 85 GLU A O 1
ATOM 682 N N . LEU A 1 86 ? -1.165 -7.080 12.333 1.00 78.44 86 LEU A N 1
ATOM 683 C CA . LEU A 1 86 ? -1.339 -6.148 11.225 1.00 78.44 86 LEU A CA 1
ATOM 684 C C . LEU A 1 86 ? -2.704 -5.457 11.300 1.00 78.44 86 LEU A C 1
ATOM 686 O O . LEU A 1 86 ? -2.785 -4.253 11.059 1.00 78.44 86 LEU A O 1
ATOM 690 N N . ALA A 1 87 ? -3.749 -6.187 11.690 1.00 79.88 87 ALA A N 1
ATOM 691 C CA . ALA A 1 87 ? -5.077 -5.631 11.912 1.00 79.88 87 ALA A CA 1
ATOM 692 C C . ALA A 1 87 ? -5.055 -4.554 13.006 1.00 79.88 87 ALA A C 1
ATOM 694 O O . ALA A 1 87 ? -5.524 -3.442 12.775 1.00 79.88 87 ALA A O 1
ATOM 695 N N . ALA A 1 88 ? -4.416 -4.828 14.149 1.00 82.69 88 ALA A N 1
ATOM 696 C CA . ALA A 1 88 ? -4.285 -3.855 15.232 1.00 82.69 88 ALA A CA 1
ATOM 697 C C . ALA A 1 88 ? -3.508 -2.599 14.803 1.00 82.69 88 ALA A C 1
ATOM 699 O O . ALA A 1 88 ? -3.863 -1.483 15.181 1.00 82.69 88 ALA A O 1
ATOM 700 N N . LYS A 1 89 ? -2.456 -2.758 13.990 1.00 84.88 89 LYS A N 1
ATOM 701 C CA . LYS A 1 89 ? -1.691 -1.628 13.442 1.00 84.88 89 LYS A CA 1
ATOM 702 C C . LYS A 1 89 ? -2.526 -0.772 12.488 1.00 84.88 89 LYS A C 1
ATOM 704 O O . LYS A 1 89 ? -2.400 0.450 12.497 1.00 84.88 89 LYS A O 1
ATOM 709 N N . LEU A 1 90 ? -3.350 -1.406 11.657 1.00 83.81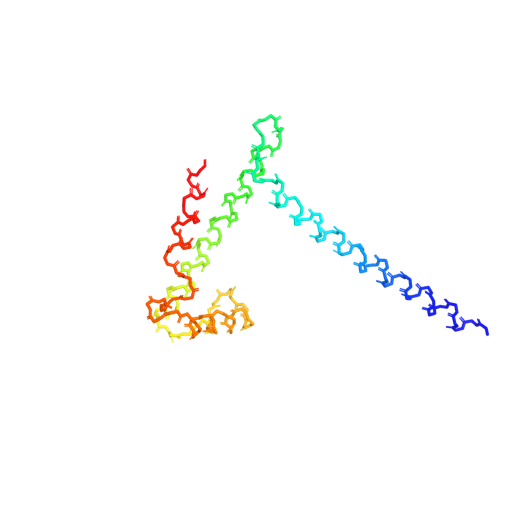 90 LEU A N 1
ATOM 710 C CA . LEU A 1 90 ? -4.235 -0.716 10.722 1.00 83.81 90 LEU A CA 1
ATOM 711 C C . LEU A 1 90 ? -5.365 0.015 11.452 1.00 83.81 90 LEU A C 1
ATOM 713 O O . LEU A 1 90 ? -5.597 1.181 11.154 1.00 83.81 90 LEU A O 1
ATOM 717 N N . ASP A 1 91 ? -5.991 -0.615 12.446 1.00 82.69 91 ASP A N 1
ATOM 718 C CA . ASP A 1 91 ? -7.026 0.022 13.267 1.00 82.69 91 ASP A CA 1
ATOM 719 C C . ASP A 1 91 ? -6.461 1.230 14.037 1.00 82.69 91 ASP A C 1
ATOM 721 O O . ASP A 1 91 ? -7.057 2.305 14.010 1.00 82.69 91 ASP A O 1
ATOM 725 N N . LYS A 1 92 ? -5.265 1.108 14.638 1.00 85.06 92 LYS A N 1
ATOM 726 C CA . LYS A 1 92 ? -4.571 2.246 15.272 1.00 85.06 92 LYS A CA 1
ATOM 727 C C . LYS A 1 92 ? -4.284 3.375 14.291 1.00 85.06 92 LYS A C 1
ATOM 729 O O . LYS A 1 92 ? -4.520 4.530 14.617 1.00 85.06 92 LYS A O 1
ATOM 734 N N . ARG A 1 93 ? -3.824 3.050 13.077 1.00 84.44 93 ARG A N 1
ATOM 735 C CA . ARG A 1 93 ? -3.610 4.060 12.034 1.00 84.44 93 ARG A CA 1
ATOM 736 C C . ARG A 1 93 ? -4.896 4.827 11.743 1.00 84.44 93 ARG A C 1
ATOM 738 O O . ARG A 1 93 ? -4.814 6.035 11.608 1.00 84.44 93 ARG A O 1
ATOM 745 N N . VAL A 1 94 ? -6.043 4.156 11.621 1.00 84.06 94 VAL A N 1
ATOM 746 C CA . VAL A 1 94 ? -7.320 4.846 11.357 1.00 84.06 94 VAL A CA 1
ATOM 747 C C . VAL A 1 94 ? -7.724 5.730 12.537 1.00 84.06 94 VAL A C 1
ATOM 749 O O . VAL A 1 94 ? -8.213 6.831 12.325 1.00 84.06 94 VAL A O 1
ATOM 752 N N . GLN A 1 95 ? -7.477 5.291 13.773 1.00 83.88 95 GLN A N 1
ATOM 753 C CA . GLN A 1 95 ? -7.730 6.104 14.969 1.00 83.88 95 GLN A CA 1
ATOM 754 C C . GLN A 1 95 ? -6.829 7.346 15.054 1.00 83.88 95 GLN A C 1
ATOM 756 O O . GLN A 1 95 ? -7.276 8.393 15.511 1.00 83.88 95 GLN A O 1
ATOM 761 N N . GLU A 1 96 ? -5.570 7.227 14.630 1.00 84.69 96 GLU A N 1
ATOM 762 C CA . GLU A 1 96 ? -4.598 8.328 14.574 1.00 84.69 96 GLU A CA 1
ATOM 763 C C . GLU A 1 96 ? -4.748 9.198 13.314 1.00 84.69 96 GLU A C 1
ATOM 765 O O . GLU A 1 96 ? -4.167 10.282 13.235 1.00 84.69 96 GLU A O 1
ATOM 770 N N . ALA A 1 97 ? -5.491 8.725 12.310 1.00 81.88 97 ALA A N 1
ATOM 771 C CA . ALA A 1 97 ? -5.673 9.427 11.053 1.00 81.88 97 ALA A CA 1
ATOM 772 C C . ALA A 1 97 ? -6.553 10.670 11.226 1.00 81.88 97 ALA A C 1
ATOM 774 O O . ALA A 1 97 ? -7.343 10.811 12.161 1.00 81.88 97 ALA A O 1
ATOM 775 N N . TYR A 1 98 ? -6.422 11.598 10.279 1.00 78.38 98 TYR A N 1
ATOM 776 C CA . TYR A 1 98 ? -7.270 12.782 10.240 1.00 78.38 98 TYR A CA 1
ATOM 777 C C . TYR A 1 98 ? -8.745 12.402 10.074 1.00 78.38 98 TYR A C 1
ATOM 779 O O . TYR A 1 98 ? -9.077 11.389 9.465 1.00 78.38 98 TYR A O 1
ATOM 787 N N . SER A 1 99 ? -9.644 13.271 10.546 1.00 78.25 99 SER A N 1
ATOM 788 C CA . SER A 1 99 ? -11.100 13.043 10.563 1.00 78.25 99 SER A CA 1
ATOM 789 C C . SER A 1 99 ? -11.703 12.634 9.203 1.00 78.25 99 SER A C 1
ATOM 791 O O . SER A 1 99 ? -12.722 11.952 9.148 1.00 78.25 99 SER A O 1
ATOM 793 N N . TRP A 1 100 ? -11.067 12.982 8.083 1.00 75.56 100 TRP A N 1
ATOM 794 C CA . TRP A 1 100 ? -11.513 12.606 6.734 1.00 75.56 100 TRP A CA 1
ATOM 795 C C . TRP A 1 100 ? -10.922 11.283 6.200 1.00 75.56 100 TRP A C 1
ATOM 797 O O . TRP A 1 100 ? -11.371 10.789 5.167 1.00 75.56 100 TRP A O 1
ATOM 807 N N . GLU A 1 101 ? -9.945 10.679 6.880 1.00 78.81 101 GLU A N 1
ATOM 808 C CA . GLU A 1 101 ? -9.336 9.388 6.528 1.00 78.81 101 GLU A CA 1
ATOM 809 C C . GLU A 1 101 ? -9.931 8.254 7.373 1.00 78.81 101 GLU A C 1
ATOM 811 O O . GLU A 1 101 ? -9.311 7.697 8.270 1.00 78.81 101 GLU A O 1
ATOM 816 N N . GLN A 1 102 ? -11.167 7.882 7.045 1.00 79.50 102 GLN A N 1
ATOM 817 C CA . GLN A 1 102 ? -11.944 6.860 7.761 1.00 79.50 102 GLN A CA 1
ATOM 818 C C . GLN A 1 102 ? -11.662 5.418 7.291 1.00 79.50 102 GLN A C 1
ATOM 820 O O . GLN A 1 102 ? -12.435 4.509 7.581 1.00 79.50 102 GLN A O 1
ATOM 825 N N . GLN A 1 103 ? -10.618 5.192 6.487 1.00 83.62 103 GLN A N 1
ATOM 826 C CA . GLN A 1 103 ? -10.312 3.879 5.907 1.00 83.62 103 GLN A CA 1
ATOM 827 C C . GLN A 1 103 ? -8.870 3.461 6.217 1.00 83.62 103 GLN A C 1
ATOM 829 O O . GLN A 1 103 ? -7.973 4.298 6.113 1.00 83.62 103 GLN A O 1
ATOM 834 N N . PRO A 1 104 ? -8.612 2.168 6.501 1.00 84.56 104 PRO A N 1
ATOM 835 C CA . PRO A 1 104 ? -7.264 1.650 6.747 1.00 84.56 104 PRO A CA 1
ATOM 836 C C . PRO A 1 104 ? -6.279 1.949 5.619 1.00 84.56 104 PRO A C 1
ATOM 838 O O . PRO A 1 104 ? -5.117 2.286 5.869 1.00 84.56 104 PRO A O 1
ATOM 841 N N . PHE A 1 105 ? -6.750 1.827 4.374 1.00 86.00 105 PHE A N 1
ATOM 842 C CA . PHE A 1 105 ? -6.021 2.249 3.189 1.00 86.00 105 PHE A CA 1
ATOM 843 C C . PHE A 1 105 ? -6.744 3.423 2.524 1.00 86.00 105 PHE A C 1
ATOM 845 O O . PHE A 1 105 ? -7.846 3.248 2.004 1.00 86.00 105 PHE A O 1
ATOM 852 N N . PRO A 1 106 ? -6.140 4.615 2.492 1.00 86.94 106 PRO A N 1
ATOM 853 C CA . PRO A 1 106 ? -6.765 5.776 1.880 1.00 86.94 106 PRO A CA 1
ATOM 854 C C . PRO A 1 106 ? -6.798 5.662 0.346 1.00 86.94 106 PRO A C 1
ATOM 856 O O . PRO A 1 106 ? -5.978 4.957 -0.254 1.00 86.94 106 PRO A O 1
ATOM 859 N N . PRO A 1 107 ? -7.709 6.383 -0.330 1.00 87.06 107 PRO A N 1
ATOM 860 C CA . PRO A 1 107 ? -7.926 6.246 -1.772 1.00 87.06 107 PRO A CA 1
ATOM 861 C C . PRO A 1 107 ? -6.680 6.572 -2.607 1.00 87.06 107 PRO A C 1
ATOM 863 O O . PRO A 1 107 ? -6.427 5.911 -3.613 1.00 87.06 107 PRO A O 1
ATOM 866 N N . TYR A 1 108 ? -5.850 7.525 -2.171 1.00 87.31 108 TYR A N 1
ATOM 867 C CA . TYR A 1 108 ? -4.617 7.881 -2.881 1.00 87.31 108 TYR A CA 1
ATOM 868 C C . TYR A 1 108 ? -3.612 6.719 -2.951 1.00 87.31 108 TYR A C 1
ATOM 870 O O . TYR A 1 108 ? -2.898 6.591 -3.942 1.00 87.31 108 TYR A O 1
ATOM 878 N N . ARG A 1 109 ? -3.582 5.823 -1.952 1.00 87.69 109 ARG A N 1
ATOM 879 C CA . ARG A 1 109 ? -2.721 4.626 -1.973 1.00 87.69 109 ARG A CA 1
ATOM 880 C C . ARG A 1 109 ? -3.145 3.652 -3.067 1.00 87.69 109 ARG A C 1
ATOM 882 O O . ARG A 1 109 ? -2.285 3.155 -3.790 1.00 87.69 109 ARG A O 1
ATOM 889 N N . LEU A 1 110 ? -4.451 3.430 -3.230 1.00 89.38 110 LEU A N 1
ATOM 890 C CA . LEU A 1 110 ? -4.989 2.568 -4.289 1.00 89.38 110 LEU A CA 1
ATOM 891 C C . LEU A 1 110 ? -4.756 3.169 -5.678 1.00 89.38 110 LEU A C 1
ATOM 893 O O . LEU A 1 110 ? -4.454 2.432 -6.617 1.00 89.38 110 LEU A O 1
ATOM 897 N N . THR A 1 111 ? -4.902 4.490 -5.814 1.00 90.12 111 THR A N 1
ATOM 898 C CA . THR A 1 111 ? -4.658 5.196 -7.078 1.00 90.12 111 THR A CA 1
ATOM 899 C C . THR A 1 111 ? -3.188 5.134 -7.474 1.00 90.12 111 THR A C 1
ATOM 901 O O . THR A 1 111 ? -2.899 4.802 -8.620 1.00 90.12 111 THR A O 1
ATOM 904 N N . ASN A 1 112 ? -2.262 5.376 -6.541 1.00 88.94 112 ASN A N 1
ATOM 905 C CA . ASN A 1 112 ? -0.826 5.294 -6.819 1.00 88.94 112 ASN A CA 1
ATOM 906 C C . ASN A 1 112 ? -0.408 3.887 -7.248 1.00 88.94 112 ASN A C 1
ATOM 908 O O . ASN A 1 112 ? 0.321 3.741 -8.222 1.00 88.94 112 ASN A O 1
ATOM 912 N N . ASN A 1 113 ? -0.897 2.853 -6.562 1.00 89.56 113 ASN A N 1
ATOM 913 C CA . ASN A 1 113 ? -0.576 1.480 -6.940 1.00 89.56 113 ASN A CA 1
ATOM 914 C C . ASN A 1 113 ? -1.171 1.112 -8.311 1.00 89.56 113 ASN A C 1
ATOM 916 O O . ASN A 1 113 ? -0.504 0.504 -9.137 1.00 89.56 113 ASN A O 1
ATOM 920 N N . ASN A 1 114 ? -2.392 1.562 -8.614 1.00 89.88 114 ASN A N 1
ATOM 921 C CA . ASN A 1 114 ? -2.985 1.386 -9.941 1.00 89.88 114 ASN A CA 1
ATOM 922 C C . ASN A 1 114 ? 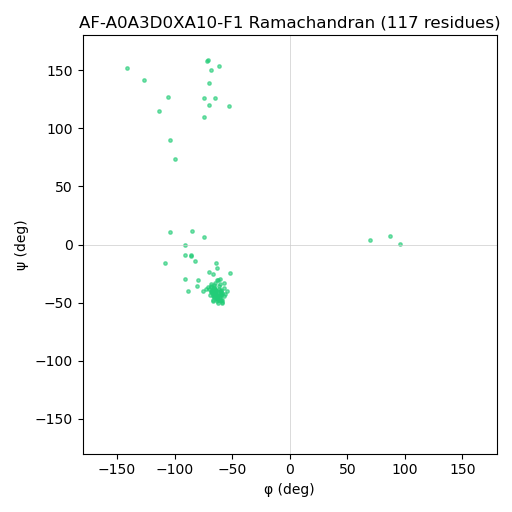-2.227 2.146 -11.046 1.00 89.88 114 ASN A C 1
ATOM 924 O O . ASN A 1 114 ? -2.190 1.687 -12.182 1.00 89.88 114 ASN A O 1
ATOM 928 N N . ALA A 1 115 ? -1.640 3.303 -10.735 1.00 89.19 115 ALA A N 1
ATOM 929 C CA . ALA A 1 115 ? -0.775 4.017 -11.668 1.00 89.19 115 ALA A CA 1
ATOM 930 C C . ALA A 1 115 ? 0.525 3.243 -11.927 1.00 89.19 115 ALA A C 1
ATOM 932 O O . ALA A 1 115 ? 0.948 3.157 -13.072 1.00 89.19 115 ALA A O 1
ATOM 933 N N . GLU A 1 116 ? 1.107 2.633 -10.892 1.00 85.88 116 GLU A N 1
ATOM 934 C CA . GLU A 1 116 ? 2.319 1.818 -11.021 1.00 85.88 116 GLU A CA 1
ATOM 935 C C . GLU A 1 116 ? 2.080 0.520 -11.808 1.00 85.88 116 GLU A C 1
ATOM 937 O O . GLU A 1 116 ? 2.938 0.126 -12.584 1.00 85.88 116 GLU A O 1
ATOM 942 N N . ILE A 1 117 ? 0.899 -0.102 -11.694 1.00 86.56 117 ILE A N 1
ATOM 943 C CA . ILE A 1 117 ? 0.509 -1.268 -12.518 1.00 86.56 117 ILE A CA 1
ATOM 944 C C . ILE A 1 117 ? 0.424 -0.911 -14.013 1.00 86.56 117 ILE A C 1
ATOM 946 O O . ILE A 1 117 ? 0.632 -1.762 -14.871 1.00 86.56 117 ILE A O 1
ATOM 950 N N . ARG A 1 118 ? 0.079 0.340 -14.337 1.00 83.50 118 ARG A N 1
ATOM 951 C CA . ARG A 1 118 ? -0.107 0.817 -15.719 1.00 83.50 118 ARG A CA 1
ATOM 952 C C . ARG A 1 118 ? 1.162 1.395 -16.346 1.00 83.50 118 ARG A C 1
ATOM 954 O O . ARG A 1 118 ? 1.086 1.899 -17.466 1.00 83.50 118 ARG A O 1
ATOM 961 N N . ARG A 1 119 ? 2.262 1.412 -15.601 1.00 80.62 119 ARG A N 1
ATOM 962 C CA . ARG A 1 119 ? 3.533 2.009 -15.998 1.00 80.62 119 ARG A CA 1
ATOM 963 C C . ARG A 1 119 ? 4.405 0.998 -16.724 1.00 80.62 119 ARG A C 1
ATOM 965 O O . ARG A 1 119 ? 5.028 1.422 -17.718 1.00 80.62 119 ARG A O 1
#

pLDDT: mean 75.82, std 11.56, range [51.34, 90.12]

Sequence (119 aa):
MSKIKNKCVFITALFMAVIFLYKFFVEDAIMSYKNNAISSDDPKAVEKLTEKLNKCEKEQEFMKKVNAYYKKNGTVKGCEGVSDELAAKLDKRVQEAYSWEQQPFPPYRLTNNNAEIRR

Nearest PDB structures (foldseek):
  1u2n-assembly1_A  TM=2.470E-01  e=9.064E+00  Mus musculus

Foldseek 3Di:
DPPVVVVVVVVVVVVVVVVVVVVVVVVVVVCVVVVVDLDPPDPCSVVSLVVLLVVLVVVLVVQVQQQVVCVVPVFSPPRPPADNVRRVVLNVCCVVDDPPSNGSDRPVNSVVSVVVSVD

Radius of gyration: 21.28 Å; Cα contacts (8 Å, |Δi|>4): 59; chains: 1; bounding box: 57×41×52 Å